Protein AF-0000000076603642 (afdb_homodimer)

Radius of gyration: 15.78 Å; Cα contacts (8 Å, |Δi|>4): 192; chains: 2; bounding box: 51×43×33 Å

Structure (mmCIF, N/CA/C/O backbone):
data_AF-0000000076603642-model_v1
#
loop_
_entity.id
_entity.type
_entity.pdbx_description
1 polymer 'HTH cro/C1-type domain-containing protein'
#
loop_
_atom_site.group_PDB
_atom_site.id
_atom_site.type_symbol
_atom_site.label_atom_id
_atom_site.label_alt_id
_atom_site.label_comp_id
_atom_site.label_asym_id
_atom_site.label_entity_id
_atom_site.label_seq_id
_atom_site.pdbx_PDB_ins_code
_atom_site.Cartn_x
_atom_site.Cartn_y
_atom_site.Cartn_z
_atom_site.occupancy
_atom_site.B_iso_or_equiv
_atom_site.auth_seq_id
_atom_site.auth_comp_id
_atom_site.auth_asym_id
_atom_site.auth_atom_id
_atom_site.pdbx_PDB_model_num
ATOM 1 N N . MET A 1 1 ? 13.219 11.914 -3.361 1 73.88 1 MET A N 1
ATOM 2 C CA . MET A 1 1 ? 12.398 10.914 -2.686 1 73.88 1 MET A CA 1
ATOM 3 C C . MET A 1 1 ? 12.227 9.672 -3.553 1 73.88 1 MET A C 1
ATOM 5 O O . MET A 1 1 ? 11.93 9.773 -4.742 1 73.88 1 MET A O 1
ATOM 9 N N . GLU A 1 2 ? 12.641 8.547 -2.984 1 86.38 2 GLU A N 1
ATOM 10 C CA . GLU A 1 2 ? 12.633 7.324 -3.773 1 86.38 2 GLU A CA 1
ATOM 11 C C . GLU A 1 2 ? 11.203 6.895 -4.113 1 86.38 2 GLU A C 1
ATOM 13 O O . GLU A 1 2 ? 10.289 7.055 -3.299 1 86.38 2 GLU A O 1
ATOM 18 N N . ASN A 1 3 ? 11.047 6.516 -5.344 1 94.81 3 ASN A N 1
ATOM 19 C CA . ASN A 1 3 ? 9.742 6.059 -5.801 1 94.81 3 ASN A CA 1
ATOM 20 C C . ASN A 1 3 ? 9.664 4.535 -5.852 1 94.81 3 ASN A C 1
ATOM 22 O O . ASN A 1 3 ? 10.688 3.859 -5.898 1 94.81 3 ASN A O 1
ATOM 26 N N . LEU A 1 4 ? 8.398 4.148 -5.781 1 97.69 4 LEU A N 1
ATOM 27 C CA . LEU A 1 4 ? 8.141 2.719 -5.863 1 97.69 4 LEU A CA 1
ATOM 28 C C . LEU A 1 4 ? 8.398 2.193 -7.27 1 97.69 4 LEU A C 1
ATOM 30 O O . LEU A 1 4 ? 7.773 2.639 -8.234 1 97.69 4 LEU A O 1
ATOM 34 N N . ASP A 1 5 ? 9.391 1.312 -7.438 1 97.88 5 ASP A N 1
ATOM 35 C CA . ASP A 1 5 ? 9.734 0.715 -8.727 1 97.88 5 ASP A CA 1
ATOM 36 C C . ASP A 1 5 ? 8.836 -0.477 -9.039 1 97.88 5 ASP A C 1
ATOM 38 O O . ASP A 1 5 ? 8.867 -1.488 -8.336 1 97.88 5 ASP A O 1
ATOM 42 N N . LYS A 1 6 ? 8.109 -0.382 -10.094 1 98.25 6 LYS A N 1
ATOM 43 C CA . LYS A 1 6 ? 7.086 -1.393 -10.359 1 98.25 6 LYS A CA 1
ATOM 44 C C . LYS A 1 6 ? 7.723 -2.754 -10.633 1 98.25 6 LYS A C 1
ATOM 46 O O . LYS A 1 6 ? 7.188 -3.785 -10.219 1 98.25 6 LYS A O 1
ATOM 51 N N . LYS A 1 7 ? 8.812 -2.781 -11.344 1 98.44 7 LYS A N 1
ATOM 52 C CA . LYS A 1 7 ? 9.461 -4.051 -11.656 1 98.44 7 LYS A CA 1
ATOM 53 C C . LYS A 1 7 ? 9.992 -4.727 -10.398 1 98.44 7 LYS A C 1
ATOM 55 O O . LYS A 1 7 ? 9.797 -5.93 -10.203 1 98.44 7 LYS A O 1
ATOM 60 N N . LEU A 1 8 ? 10.625 -3.951 -9.625 1 98.44 8 LEU A N 1
ATOM 61 C CA . LEU A 1 8 ? 11.18 -4.488 -8.391 1 98.44 8 LEU A CA 1
ATOM 62 C C . LEU A 1 8 ? 10.07 -4.953 -7.449 1 98.44 8 LEU A C 1
ATOM 64 O O . LEU A 1 8 ? 10.164 -6.027 -6.852 1 98.44 8 LEU A O 1
ATOM 68 N N . LEU A 1 9 ? 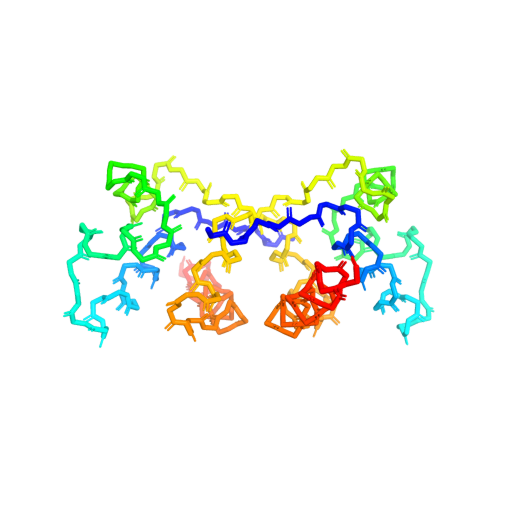9.039 -4.16 -7.285 1 98.75 9 LEU A N 1
ATOM 69 C CA . LEU A 1 9 ? 7.934 -4.562 -6.43 1 98.75 9 LEU A CA 1
ATOM 70 C C . LEU A 1 9 ? 7.281 -5.84 -6.949 1 98.75 9 LEU A C 1
ATOM 72 O O . LEU A 1 9 ? 6.953 -6.738 -6.168 1 98.75 9 LEU A O 1
ATOM 76 N N . GLY A 1 10 ? 7.051 -5.812 -8.219 1 98.81 10 GLY A N 1
ATOM 77 C CA . GLY A 1 10 ? 6.473 -7 -8.836 1 98.81 10 GLY A CA 1
ATOM 78 C C . GLY A 1 10 ? 7.262 -8.266 -8.547 1 98.81 10 GLY A C 1
ATOM 79 O O . GLY A 1 10 ? 6.684 -9.297 -8.219 1 98.81 10 GLY A O 1
ATOM 80 N N . LYS A 1 11 ? 8.562 -8.188 -8.656 1 98.75 11 LYS A N 1
ATOM 81 C CA . LYS A 1 11 ? 9.438 -9.32 -8.367 1 98.75 11 LYS A CA 1
ATOM 82 C C . LYS A 1 11 ? 9.297 -9.773 -6.922 1 98.75 11 LYS A C 1
ATOM 84 O O . LYS A 1 11 ? 9.289 -10.969 -6.637 1 98.75 11 LYS A O 1
ATOM 89 N N . LEU A 1 12 ? 9.227 -8.836 -6.055 1 98.81 12 LEU A N 1
ATOM 90 C CA . LEU A 1 12 ? 9.102 -9.156 -4.637 1 98.81 12 LEU A CA 1
ATOM 91 C C . LEU A 1 12 ? 7.762 -9.828 -4.344 1 98.81 12 LEU A C 1
ATOM 93 O O . LEU A 1 12 ? 7.695 -10.766 -3.543 1 98.81 12 LEU A O 1
ATOM 97 N N . ILE A 1 13 ? 6.727 -9.375 -4.957 1 98.88 13 ILE A N 1
ATOM 98 C CA . ILE A 1 13 ? 5.418 -9.992 -4.797 1 98.88 13 ILE A CA 1
ATOM 99 C C . ILE A 1 13 ? 5.457 -11.43 -5.312 1 98.88 13 ILE A C 1
ATOM 101 O O . ILE A 1 13 ? 4.949 -12.344 -4.656 1 98.88 13 ILE A O 1
ATOM 105 N N . ARG A 1 14 ? 6.051 -11.57 -6.438 1 98.81 14 ARG A N 1
ATOM 106 C CA . ARG A 1 14 ? 6.203 -12.906 -7 1 98.81 14 ARG A CA 1
ATOM 107 C C . ARG A 1 14 ? 6.953 -13.82 -6.043 1 98.81 14 ARG A C 1
ATOM 109 O O . ARG A 1 14 ? 6.559 -14.969 -5.836 1 98.81 14 ARG A O 1
ATOM 116 N N . LEU A 1 15 ? 8.016 -13.352 -5.52 1 98.75 15 LEU A N 1
ATOM 117 C CA . LEU A 1 15 ? 8.828 -14.133 -4.582 1 98.75 15 LEU A CA 1
ATOM 118 C C . LEU A 1 15 ? 7.996 -14.562 -3.379 1 98.75 15 LEU A C 1
ATOM 120 O O . LEU A 1 15 ? 8.094 -15.711 -2.932 1 98.75 15 LEU A O 1
ATOM 124 N N . ARG A 1 16 ? 7.188 -13.734 -2.826 1 98.62 16 ARG A N 1
ATOM 125 C CA . ARG A 1 16 ? 6.328 -14.07 -1.697 1 98.62 16 ARG A CA 1
ATOM 126 C C . ARG A 1 16 ? 5.297 -15.117 -2.09 1 98.62 16 ARG A C 1
ATOM 128 O O . ARG A 1 16 ? 5.004 -16.031 -1.312 1 98.62 16 ARG A O 1
ATOM 135 N N . ARG A 1 17 ? 4.727 -14.883 -3.232 1 98.56 17 ARG A N 1
ATOM 136 C CA . ARG A 1 17 ? 3.773 -15.875 -3.723 1 98.56 17 ARG A CA 1
ATOM 137 C C . ARG A 1 17 ? 4.41 -17.25 -3.789 1 98.56 17 ARG A C 1
ATOM 139 O O . ARG A 1 17 ? 3.811 -18.25 -3.363 1 98.56 17 ARG A O 1
ATOM 146 N N . MET A 1 18 ? 5.605 -17.25 -4.359 1 98.5 18 MET A N 1
ATOM 147 C CA . MET A 1 18 ? 6.328 -18.516 -4.504 1 98.5 18 MET A CA 1
ATOM 148 C C . MET A 1 18 ? 6.629 -19.125 -3.141 1 98.5 18 MET A C 1
ATOM 150 O O . MET A 1 18 ? 6.594 -20.344 -2.984 1 98.5 18 MET A O 1
ATOM 154 N N . GLU A 1 19 ? 6.941 -18.344 -2.172 1 98.12 19 GLU A N 1
ATOM 155 C CA . GLU A 1 19 ? 7.207 -18.812 -0.815 1 98.12 19 GLU A CA 1
ATOM 156 C C . GLU A 1 19 ? 5.969 -19.469 -0.204 1 98.12 19 GLU A C 1
ATOM 158 O O . GLU A 1 19 ? 6.078 -20.312 0.678 1 98.12 19 GLU A O 1
ATOM 163 N N . MET A 1 20 ? 4.852 -19.047 -0.67 1 97.56 20 MET A N 1
ATOM 164 C CA . MET A 1 20 ? 3.594 -19.609 -0.203 1 97.56 20 MET A CA 1
ATOM 165 C C . MET A 1 20 ? 3.256 -20.891 -0.969 1 97.56 20 MET A C 1
ATOM 167 O O . MET A 1 20 ? 2.256 -21.547 -0.679 1 97.56 20 MET A O 1
ATOM 171 N N . ASP A 1 21 ? 4.016 -21.156 -2.01 1 98.25 21 ASP A N 1
ATOM 172 C CA . ASP A 1 21 ? 3.9 -22.359 -2.818 1 98.25 21 ASP A CA 1
ATOM 173 C C . ASP A 1 21 ? 2.555 -22.406 -3.537 1 98.25 21 ASP A C 1
ATOM 175 O O . ASP A 1 21 ? 1.879 -23.438 -3.525 1 98.25 21 ASP A O 1
ATOM 179 N N . ILE A 1 22 ? 2.121 -21.297 -4.039 1 98.25 22 ILE A N 1
ATOM 180 C CA . ILE A 1 22 ? 0.878 -21.25 -4.801 1 98.25 22 ILE A CA 1
ATOM 181 C C . ILE A 1 22 ? 1.149 -20.688 -6.195 1 98.25 22 ILE A C 1
ATOM 183 O O . ILE A 1 22 ? 2.176 -20.047 -6.422 1 98.25 22 ILE A O 1
ATOM 187 N N . THR A 1 23 ? 0.229 -20.953 -7.094 1 98.31 23 THR A N 1
ATOM 188 C CA . THR A 1 23 ? 0.346 -20.469 -8.469 1 98.31 23 THR A CA 1
ATOM 189 C C . THR A 1 23 ? -0.186 -19.047 -8.586 1 98.31 23 THR A C 1
ATOM 191 O O . THR A 1 23 ? -0.818 -18.547 -7.656 1 98.31 23 THR A O 1
ATOM 194 N N . THR A 1 24 ? 0.141 -18.484 -9.695 1 98.56 24 THR A N 1
ATOM 195 C CA . THR A 1 24 ? -0.406 -17.156 -9.984 1 98.56 24 THR A CA 1
ATOM 196 C C . THR A 1 24 ? -1.932 -17.188 -9.961 1 98.56 24 THR A C 1
ATOM 198 O O . THR A 1 24 ? -2.566 -16.281 -9.406 1 98.56 24 THR A O 1
ATOM 201 N N . ASP A 1 25 ? -2.508 -18.25 -10.531 1 98.56 25 ASP A N 1
ATOM 202 C CA . ASP A 1 25 ? -3.961 -18.391 -10.578 1 98.56 25 ASP A CA 1
ATOM 203 C C . ASP A 1 25 ? -4.555 -18.484 -9.18 1 98.56 25 ASP A C 1
ATOM 205 O O . ASP A 1 25 ? -5.555 -17.828 -8.875 1 98.56 25 ASP A O 1
ATOM 209 N N . GLU A 1 26 ? -3.945 -19.25 -8.375 1 98.56 26 GLU A N 1
ATOM 210 C CA . GLU A 1 26 ? -4.406 -19.391 -7 1 98.56 26 GLU A CA 1
ATOM 211 C C . GLU A 1 26 ? -4.281 -18.078 -6.23 1 98.56 26 GLU A C 1
ATOM 213 O O . GLU A 1 26 ? -5.188 -17.703 -5.48 1 98.56 26 GLU A O 1
ATOM 218 N N . PHE A 1 27 ? -3.191 -17.469 -6.387 1 98.81 27 PHE A N 1
ATOM 219 C CA . PHE A 1 27 ? -2.947 -16.203 -5.719 1 9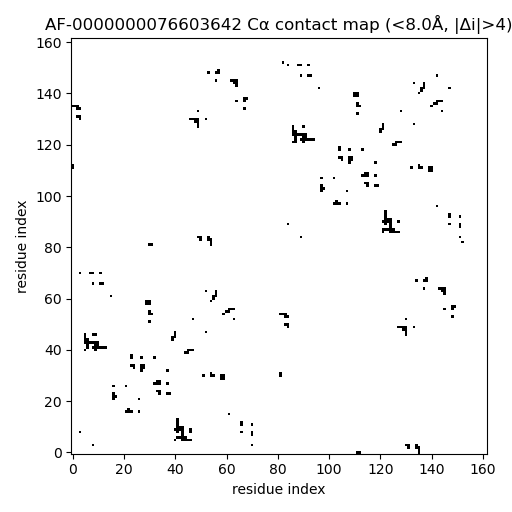8.81 27 PHE A CA 1
ATOM 220 C C . PHE A 1 27 ? -3.973 -15.156 -6.148 1 98.81 27 PHE A C 1
ATOM 222 O O . PHE A 1 27 ? -4.559 -14.469 -5.309 1 98.81 27 PHE A O 1
ATOM 229 N N . ALA A 1 28 ? -4.164 -15.016 -7.426 1 98.69 28 ALA A N 1
ATOM 230 C CA . ALA A 1 28 ? -5.129 -14.07 -7.984 1 98.69 28 ALA A CA 1
ATOM 231 C C . ALA A 1 28 ? -6.527 -14.328 -7.426 1 98.69 28 ALA A C 1
ATOM 233 O O . ALA A 1 28 ? -7.242 -13.383 -7.07 1 98.69 28 ALA A O 1
ATOM 234 N N . PHE A 1 29 ? -6.836 -15.555 -7.387 1 98.25 29 PHE A N 1
ATOM 235 C CA . PHE A 1 29 ? -8.125 -15.945 -6.824 1 98.25 29 PHE A CA 1
ATOM 236 C C . PHE A 1 29 ? -8.242 -15.484 -5.375 1 98.25 29 PHE A C 1
ATOM 238 O O . PHE A 1 29 ? -9.258 -14.906 -4.98 1 98.25 29 PHE A O 1
ATOM 245 N N . LYS A 1 30 ? -7.254 -15.695 -4.586 1 97.31 30 LYS A N 1
ATOM 246 C CA . LYS A 1 30 ? -7.254 -15.336 -3.172 1 97.31 30 LYS A CA 1
ATOM 247 C C . LYS A 1 30 ? -7.453 -13.836 -2.984 1 97.31 30 LYS A C 1
ATOM 249 O O . LYS A 1 30 ? -8.062 -13.398 -2.006 1 97.31 30 LYS A O 1
ATOM 254 N N . ILE A 1 31 ? -6.891 -13.117 -3.918 1 97.44 31 ILE A N 1
ATOM 255 C CA . ILE A 1 31 ? -6.938 -11.68 -3.686 1 97.44 31 ILE A CA 1
ATOM 256 C C . ILE A 1 31 ? -8.016 -11.047 -4.566 1 97.44 31 ILE A C 1
ATOM 258 O O . ILE A 1 31 ? -8.141 -9.828 -4.625 1 97.44 31 ILE A O 1
ATOM 262 N N . GLY A 1 32 ? -8.68 -11.781 -5.309 1 97.75 32 GLY A N 1
ATOM 263 C CA . GLY A 1 32 ? -9.891 -11.344 -5.992 1 97.75 32 GLY A CA 1
ATOM 264 C C . GLY A 1 32 ? -9.609 -10.547 -7.246 1 97.75 32 GLY A C 1
ATOM 265 O O . GLY A 1 32 ? -10.312 -9.57 -7.543 1 97.75 32 GLY A O 1
ATOM 266 N N . ILE A 1 33 ? -8.586 -10.891 -7.965 1 97.56 33 ILE A N 1
ATOM 267 C CA . ILE A 1 33 ? -8.312 -10.242 -9.242 1 97.56 33 ILE A CA 1
ATOM 268 C C . ILE A 1 33 ? -8.078 -11.297 -10.32 1 97.56 33 ILE A C 1
ATOM 270 O O . ILE A 1 33 ? -7.984 -12.484 -10.016 1 97.56 33 ILE A O 1
ATOM 274 N N . ASP A 1 34 ? -8.047 -10.773 -11.516 1 97.88 34 ASP A N 1
ATOM 275 C CA . ASP A 1 34 ? -7.793 -11.703 -12.609 1 97.88 34 ASP A CA 1
ATOM 276 C C . ASP A 1 34 ? -6.309 -12.047 -12.711 1 97.88 34 ASP A C 1
ATOM 278 O O . ASP A 1 34 ? -5.453 -11.195 -12.484 1 97.88 34 ASP A O 1
ATOM 282 N N . SER A 1 35 ? -6.043 -13.312 -13.141 1 98.25 35 SER A N 1
ATOM 283 C CA . SER A 1 35 ? -4.672 -13.812 -13.211 1 98.25 35 SER A CA 1
ATOM 284 C C . SER A 1 35 ? -3.822 -12.977 -14.164 1 98.25 35 SER A C 1
ATOM 286 O O . SER A 1 35 ? -2.625 -12.797 -13.938 1 98.25 35 SER A O 1
ATOM 288 N N . ASN A 1 36 ? -4.383 -12.492 -15.188 1 98.5 36 ASN A N 1
ATOM 289 C CA . ASN A 1 36 ? -3.643 -11.656 -16.125 1 98.5 36 ASN A CA 1
ATOM 290 C C . ASN A 1 36 ? -3.166 -10.359 -15.469 1 98.5 36 ASN A C 1
ATOM 292 O O . ASN A 1 36 ? -2.025 -9.945 -15.672 1 98.5 36 ASN A O 1
ATOM 296 N N . THR A 1 37 ? -4.055 -9.75 -14.727 1 98.5 37 THR A N 1
ATOM 297 C CA . THR A 1 37 ? -3.699 -8.539 -14 1 98.5 37 THR A CA 1
ATOM 298 C C . THR A 1 37 ? -2.557 -8.805 -13.023 1 98.5 37 THR A C 1
ATOM 300 O O . THR A 1 37 ? -1.61 -8.023 -12.938 1 98.5 37 THR A O 1
ATOM 303 N N . LEU A 1 38 ? -2.66 -9.93 -12.352 1 98.69 38 LEU A N 1
ATOM 304 C CA . LEU A 1 38 ? -1.602 -10.281 -11.414 1 98.69 38 LEU A CA 1
ATOM 305 C C . LEU A 1 38 ? -0.276 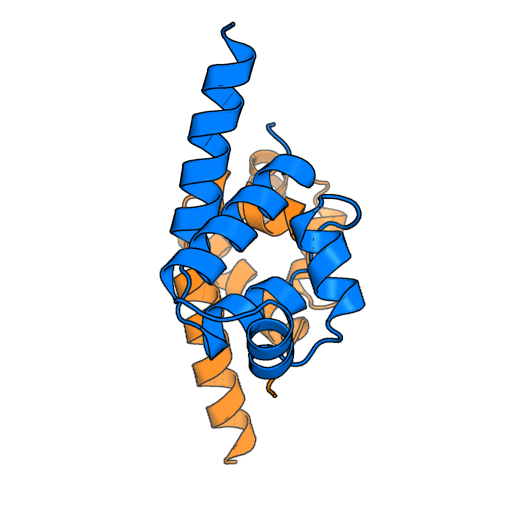-10.492 -12.133 1 98.69 38 LEU A C 1
ATOM 307 O O . LEU A 1 38 ? 0.769 -10.031 -11.672 1 98.69 38 LEU A O 1
ATOM 311 N N . ASN A 1 39 ? -0.338 -11.164 -13.195 1 98.75 39 ASN A N 1
ATOM 312 C CA . ASN A 1 39 ? 0.859 -11.398 -14 1 98.75 39 ASN A CA 1
ATOM 313 C C . ASN A 1 39 ? 1.521 -10.086 -14.406 1 98.75 39 ASN A C 1
ATOM 315 O O . ASN A 1 39 ? 2.742 -9.953 -14.32 1 98.75 39 ASN A O 1
ATOM 319 N N . ARG A 1 40 ? 0.724 -9.148 -14.844 1 98.81 40 ARG A N 1
ATOM 320 C CA . ARG A 1 40 ? 1.232 -7.848 -15.258 1 98.81 40 ARG A CA 1
ATOM 321 C C . ARG A 1 40 ? 1.869 -7.109 -14.086 1 98.81 40 ARG A C 1
ATOM 323 O O . ARG A 1 40 ? 2.869 -6.41 -14.25 1 98.81 40 ARG A O 1
ATOM 330 N N . ILE A 1 41 ? 1.329 -7.27 -12.969 1 98.75 41 ILE A N 1
ATOM 331 C CA . ILE A 1 41 ? 1.889 -6.676 -11.758 1 98.75 41 ILE A CA 1
ATOM 332 C C . ILE A 1 41 ? 3.232 -7.328 -11.438 1 98.75 41 ILE A C 1
ATOM 334 O O . ILE A 1 41 ? 4.234 -6.637 -11.242 1 98.75 41 ILE A O 1
ATOM 338 N N . GLU A 1 42 ? 3.232 -8.648 -11.461 1 98.81 42 GLU A N 1
ATOM 339 C CA . GLU A 1 42 ? 4.434 -9.383 -11.078 1 98.81 42 GLU A CA 1
ATOM 340 C C . GLU A 1 42 ? 5.566 -9.148 -12.078 1 98.81 42 GLU A C 1
ATOM 342 O O . GLU A 1 42 ? 6.742 -9.219 -11.719 1 98.81 42 GLU A O 1
ATOM 347 N N . ARG A 1 43 ? 5.188 -8.766 -13.25 1 98.5 43 ARG A N 1
ATOM 348 C CA . ARG A 1 43 ? 6.18 -8.539 -14.297 1 98.5 43 ARG A CA 1
ATOM 349 C C . ARG A 1 43 ? 6.574 -7.066 -14.359 1 98.5 43 ARG A C 1
ATOM 351 O O . ARG A 1 43 ? 7.391 -6.676 -15.195 1 98.5 43 ARG A O 1
ATOM 358 N N . GLY A 1 44 ? 5.934 -6.301 -13.633 1 98.5 44 GLY A N 1
ATOM 359 C CA . GLY A 1 44 ? 6.273 -4.887 -13.586 1 98.5 44 GLY A CA 1
ATOM 360 C C . GLY A 1 44 ? 5.625 -4.078 -14.695 1 98.5 44 GLY A C 1
ATOM 361 O O . GLY A 1 44 ? 6.109 -3.002 -15.047 1 98.5 44 GLY A O 1
ATOM 362 N N . VAL A 1 45 ? 4.66 -4.602 -15.281 1 98.5 45 VAL A N 1
ATOM 363 C CA . VAL A 1 45 ? 3.91 -3.867 -16.297 1 98.5 45 VAL A CA 1
ATOM 364 C C . VAL A 1 45 ? 2.998 -2.844 -15.625 1 98.5 45 VAL A C 1
ATOM 366 O O . VAL A 1 45 ? 2.896 -1.701 -16.078 1 98.5 45 VAL A O 1
ATOM 369 N N . HIS A 1 46 ? 2.336 -3.213 -14.516 1 97.5 46 HIS A N 1
ATOM 370 C CA . HIS A 1 46 ? 1.469 -2.338 -13.734 1 97.5 46 HIS A CA 1
ATOM 371 C C . HIS A 1 46 ? 1.907 -2.291 -12.273 1 97.5 46 HIS A C 1
ATOM 373 O O . HIS A 1 46 ? 2.303 -3.311 -11.703 1 97.5 46 HIS A O 1
ATOM 379 N N . LEU A 1 47 ? 1.813 -1.132 -11.75 1 98.19 47 LEU A N 1
ATOM 380 C CA . LEU A 1 47 ? 1.917 -0.992 -10.305 1 98.19 47 LEU A CA 1
ATOM 381 C C . LEU A 1 47 ? 0.582 -1.293 -9.633 1 98.19 47 LEU A C 1
ATOM 383 O O . LEU A 1 47 ? -0.461 -0.797 -10.062 1 98.19 47 LEU A O 1
ATOM 387 N N . PRO A 1 48 ? 0.575 -2.17 -8.672 1 98.62 48 PRO A N 1
ATOM 388 C CA . PRO A 1 48 ? -0.71 -2.389 -8 1 98.62 48 PRO A CA 1
ATOM 389 C C . PRO A 1 48 ? -1.255 -1.126 -7.34 1 98.62 48 PRO A C 1
ATOM 391 O O . PRO A 1 48 ? -0.485 -0.322 -6.809 1 98.62 48 PRO A O 1
ATOM 394 N N . GLU A 1 49 ? -2.49 -0.994 -7.379 1 97.56 49 GLU A N 1
ATOM 395 C CA . GLU A 1 49 ? -3.133 0.092 -6.645 1 97.56 49 GLU A CA 1
ATOM 396 C C . GLU A 1 49 ? -3.246 -0.239 -5.16 1 97.56 49 GLU A C 1
ATOM 398 O O . GLU A 1 49 ? -2.98 -1.37 -4.75 1 97.56 49 GLU A O 1
ATOM 403 N N . SER A 1 50 ? -3.668 0.7 -4.402 1 98.56 50 SER A N 1
ATOM 404 C CA . SER A 1 50 ? -3.795 0.539 -2.957 1 98.56 50 SER A CA 1
ATOM 405 C C . SER A 1 50 ? -4.75 -0.6 -2.611 1 98.56 50 SER A C 1
ATOM 407 O O . SER A 1 50 ? -4.5 -1.36 -1.673 1 98.56 50 SER A O 1
ATOM 409 N N . ASN A 1 51 ? -5.812 -0.692 -3.344 1 98.25 51 ASN A N 1
ATOM 410 C CA . ASN A 1 51 ? -6.781 -1.741 -3.051 1 98.25 51 ASN A CA 1
ATOM 411 C C . ASN A 1 51 ? -6.191 -3.131 -3.273 1 98.25 51 ASN A C 1
ATOM 413 O O . ASN A 1 51 ? -6.469 -4.059 -2.51 1 98.25 51 ASN A O 1
ATOM 417 N N . THR A 1 52 ? -5.43 -3.248 -4.301 1 98.38 52 THR A N 1
ATOM 418 C CA . THR A 1 52 ? -4.77 -4.523 -4.555 1 98.38 52 THR A CA 1
ATOM 419 C C . THR A 1 52 ? -3.781 -4.855 -3.443 1 98.38 52 THR A C 1
ATOM 421 O O . THR A 1 52 ? -3.74 -5.992 -2.961 1 98.38 52 THR A O 1
ATOM 424 N N . LEU A 1 53 ? -3.01 -3.904 -2.979 1 98.81 53 LEU A N 1
ATOM 425 C CA . LEU A 1 53 ? -2.092 -4.121 -1.867 1 98.81 53 LEU A CA 1
ATOM 426 C C . LEU A 1 53 ? -2.848 -4.531 -0.608 1 98.81 53 LEU A C 1
ATOM 428 O O . LEU A 1 53 ? -2.385 -5.387 0.147 1 98.81 53 LEU A O 1
ATOM 432 N N . TYR A 1 54 ? -3.973 -3.934 -0.431 1 98.81 54 TYR A N 1
ATOM 433 C CA . TYR A 1 54 ? -4.832 -4.254 0.703 1 98.81 54 TYR A CA 1
ATOM 434 C C . TYR A 1 54 ? -5.309 -5.699 0.638 1 98.81 54 TYR A C 1
ATOM 436 O O . TYR A 1 54 ? -5.23 -6.43 1.628 1 98.81 54 TYR A O 1
ATOM 444 N N . LYS A 1 55 ? -5.766 -6.082 -0.489 1 98.56 55 LYS A N 1
ATOM 445 C CA . LYS A 1 55 ? -6.25 -7.445 -0.67 1 98.56 55 LYS A CA 1
ATOM 446 C C . LYS A 1 55 ? -5.121 -8.461 -0.491 1 98.56 55 LYS A C 1
ATOM 448 O O . LYS A 1 55 ? -5.32 -9.516 0.106 1 98.56 55 LYS A O 1
ATOM 453 N N . ILE A 1 56 ? -3.951 -8.102 -1.01 1 98.56 56 ILE A N 1
ATOM 454 C CA . ILE A 1 56 ? -2.787 -8.961 -0.816 1 98.56 56 ILE A CA 1
ATOM 455 C C . ILE A 1 56 ? -2.504 -9.117 0.676 1 98.56 56 ILE A C 1
ATOM 457 O O . ILE A 1 56 ? -2.375 -10.242 1.175 1 98.56 56 ILE A O 1
ATOM 461 N N . ASN A 1 57 ? -2.455 -8.07 1.322 1 98.62 57 ASN A N 1
ATOM 462 C CA . ASN A 1 57 ? -2.182 -8.055 2.756 1 98.62 57 ASN A CA 1
ATOM 463 C C . ASN A 1 57 ? -3.223 -8.852 3.533 1 98.62 57 ASN A C 1
ATOM 465 O O . ASN A 1 57 ? -2.877 -9.75 4.301 1 98.62 57 ASN A O 1
ATOM 469 N N . GLN A 1 58 ? -4.496 -8.625 3.281 1 98.12 58 GLN A N 1
ATOM 470 C CA . GLN A 1 58 ? -5.594 -9.156 4.086 1 98.12 58 GLN A CA 1
ATOM 471 C C . GLN A 1 58 ? -5.816 -10.641 3.807 1 98.12 58 GLN A C 1
ATOM 473 O O . GLN A 1 58 ? -6.152 -11.406 4.711 1 98.12 58 GLN A O 1
ATOM 478 N N . ASN A 1 59 ? -5.543 -11 2.602 1 97.56 59 ASN A N 1
ATOM 479 C CA . ASN A 1 59 ? -5.992 -12.336 2.215 1 97.56 59 ASN A CA 1
ATOM 480 C C . ASN A 1 59 ? -4.836 -13.328 2.188 1 97.56 59 ASN A C 1
ATOM 482 O O . ASN A 1 59 ? -5.051 -14.539 2.061 1 97.56 59 ASN A O 1
ATOM 486 N N . THR A 1 60 ? -3.559 -12.828 2.301 1 97.62 60 THR A N 1
ATOM 487 C CA . THR A 1 60 ? -2.434 -13.75 2.189 1 97.62 60 THR A CA 1
ATOM 488 C C . THR A 1 60 ? -1.518 -13.633 3.404 1 97.62 60 THR A C 1
ATOM 490 O O . THR A 1 60 ? -0.65 -14.484 3.619 1 97.62 60 THR A O 1
ATOM 493 N N . GLY A 1 61 ? -1.602 -12.516 4.098 1 97 61 GLY A N 1
ATOM 494 C CA . GLY A 1 61 ? -0.735 -12.273 5.242 1 97 61 GLY A CA 1
ATOM 495 C C . GLY A 1 61 ? 0.599 -11.656 4.863 1 97 61 GLY A C 1
ATOM 496 O O . GLY A 1 61 ? 1.451 -11.43 5.723 1 97 61 GLY A O 1
ATOM 497 N N . ILE A 1 62 ? 0.791 -11.484 3.664 1 98.31 62 ILE A N 1
ATOM 498 C CA . ILE A 1 62 ? 2.002 -10.797 3.225 1 98.31 62 ILE A CA 1
ATOM 499 C C . ILE A 1 62 ? 2.062 -9.406 3.846 1 98.31 62 ILE A C 1
ATOM 501 O O . ILE A 1 62 ? 1.096 -8.641 3.77 1 98.31 62 ILE A O 1
ATOM 505 N N . SER A 1 63 ? 3.166 -9.133 4.48 1 98.81 63 SER A N 1
ATOM 506 C CA . SER A 1 63 ? 3.379 -7.836 5.113 1 98.81 63 SER A CA 1
ATOM 507 C C . SER A 1 63 ? 3.795 -6.785 4.09 1 98.81 63 SER A C 1
ATOM 509 O O . SER A 1 63 ? 4.82 -6.934 3.422 1 98.81 63 SER A O 1
ATOM 511 N N . ILE A 1 64 ? 3.053 -5.715 3.99 1 98.88 64 ILE A N 1
ATOM 512 C CA . ILE A 1 64 ? 3.375 -4.633 3.064 1 98.88 64 ILE A CA 1
ATOM 513 C C . ILE A 1 64 ? 4.578 -3.85 3.584 1 98.88 64 ILE A C 1
ATOM 515 O O . ILE A 1 64 ? 5.414 -3.389 2.803 1 98.88 64 ILE A O 1
ATOM 519 N N . ASP A 1 65 ? 4.684 -3.711 4.906 1 98.88 65 ASP A N 1
ATOM 520 C CA . ASP A 1 65 ? 5.848 -3.059 5.5 1 98.88 65 ASP A CA 1
ATOM 521 C C . ASP A 1 65 ? 7.137 -3.781 5.109 1 98.88 65 ASP A C 1
ATOM 523 O O . ASP A 1 65 ? 8.117 -3.145 4.719 1 98.88 65 ASP A O 1
ATOM 527 N N . ARG A 1 66 ? 7.062 -5.043 5.195 1 98.62 66 ARG A N 1
ATOM 528 C CA . ARG A 1 66 ? 8.242 -5.824 4.852 1 98.62 66 ARG A CA 1
ATOM 529 C C . ARG A 1 66 ? 8.57 -5.703 3.367 1 98.62 66 ARG A C 1
ATOM 531 O O . ARG A 1 66 ? 9.734 -5.555 2.992 1 98.62 66 ARG A O 1
ATOM 538 N N . LEU A 1 67 ? 7.566 -5.758 2.533 1 98.69 67 LEU A N 1
ATOM 539 C CA . LEU A 1 67 ? 7.75 -5.609 1.094 1 98.69 67 LEU A CA 1
ATOM 540 C C . LEU A 1 67 ? 8.414 -4.273 0.768 1 98.69 67 LEU A C 1
ATOM 542 O O . LEU A 1 67 ? 9.391 -4.227 0.012 1 98.69 67 LEU A O 1
ATOM 546 N N . PHE A 1 68 ? 7.906 -3.238 1.365 1 98.75 68 PHE A N 1
ATOM 547 C CA . PHE A 1 68 ? 8.422 -1.898 1.103 1 98.75 68 PHE A CA 1
ATOM 548 C C . PHE A 1 68 ? 9.852 -1.758 1.603 1 98.75 68 PHE A C 1
ATOM 550 O O . PHE A 1 68 ? 10.688 -1.133 0.944 1 98.75 68 PHE A O 1
ATOM 557 N N . ASN A 1 69 ? 10.109 -2.311 2.77 1 98.44 69 ASN A N 1
ATOM 558 C CA . ASN A 1 69 ? 11.461 -2.24 3.328 1 98.44 69 ASN A CA 1
ATOM 559 C C . ASN A 1 69 ? 12.469 -2.975 2.449 1 98.44 69 ASN A C 1
ATOM 561 O O . ASN A 1 69 ? 13.57 -2.473 2.211 1 98.44 69 ASN A O 1
ATOM 565 N N . GLU A 1 70 ? 12.102 -4.148 2.033 1 98.44 70 GLU A N 1
ATOM 566 C CA . GLU A 1 70 ? 12.977 -4.91 1.142 1 98.44 70 GLU A CA 1
ATOM 567 C C . GLU A 1 70 ? 13.203 -4.168 -0.172 1 98.44 70 GLU A C 1
ATOM 569 O O . GLU A 1 70 ? 14.32 -4.133 -0.684 1 98.44 70 GLU A O 1
ATOM 574 N N . HIS A 1 71 ? 12.164 -3.617 -0.698 1 98.25 71 HIS A N 1
ATOM 575 C CA . HIS A 1 71 ? 12.273 -2.807 -1.904 1 98.25 71 HIS A CA 1
ATOM 576 C C . HIS A 1 71 ? 13.297 -1.69 -1.723 1 98.25 71 HIS A C 1
ATOM 578 O O . HIS A 1 71 ? 14.164 -1.495 -2.574 1 98.25 71 HIS A O 1
ATOM 584 N N . SER A 1 72 ? 13.148 -0.928 -0.65 1 97.38 72 SER A N 1
ATOM 585 C CA . SER A 1 72 ? 14.023 0.209 -0.389 1 97.38 72 SER A CA 1
ATOM 586 C C . SER A 1 72 ? 15.477 -0.231 -0.281 1 97.38 72 SER A C 1
ATOM 588 O O . SER A 1 72 ? 16.375 0.422 -0.825 1 97.38 72 SER A O 1
ATOM 590 N N . LYS A 1 73 ? 15.672 -1.293 0.356 1 97.06 73 LYS A N 1
ATOM 591 C CA . LYS A 1 73 ? 17.016 -1.812 0.543 1 97.06 73 LYS A CA 1
ATOM 592 C C . LYS A 1 73 ? 17.656 -2.195 -0.792 1 97.06 73 LYS A C 1
ATOM 594 O O . LYS A 1 73 ? 18.812 -1.854 -1.061 1 97.06 73 LYS A O 1
ATOM 599 N N . LEU A 1 74 ? 16.938 -2.912 -1.583 1 96.5 74 LEU A N 1
ATOM 600 C CA . LEU A 1 74 ? 17.438 -3.404 -2.861 1 96.5 74 LEU A CA 1
ATOM 601 C C . LEU A 1 74 ? 17.625 -2.256 -3.846 1 96.5 74 LEU A C 1
ATOM 603 O O . LEU A 1 74 ? 18.562 -2.27 -4.645 1 96.5 74 LEU A O 1
ATOM 607 N N . ALA A 1 75 ? 16.734 -1.278 -3.809 1 94.5 75 ALA A N 1
ATOM 608 C CA . ALA A 1 75 ? 16.828 -0.124 -4.699 1 94.5 75 ALA A CA 1
ATOM 609 C C . ALA A 1 75 ? 18.062 0.709 -4.391 1 94.5 75 ALA A C 1
ATOM 611 O O . ALA A 1 75 ? 18.688 1.281 -5.293 1 94.5 75 ALA A O 1
ATOM 612 N N . ASN A 1 76 ? 18.359 0.882 -3.176 1 90.44 76 ASN A N 1
ATOM 613 C CA . ASN A 1 76 ? 19.516 1.666 -2.758 1 90.44 76 ASN A CA 1
ATOM 614 C C . ASN A 1 76 ? 20.828 0.933 -3.045 1 90.44 76 ASN A C 1
ATOM 616 O O . ASN A 1 76 ? 21.875 1.561 -3.182 1 90.44 76 ASN A O 1
ATOM 620 N N . GLU A 1 77 ? 20.719 -0.292 -2.967 1 86.69 77 GLU A N 1
ATOM 621 C CA . GLU A 1 77 ? 21.906 -1.074 -3.332 1 86.69 77 GLU A CA 1
ATOM 622 C C . GLU A 1 77 ? 22.188 -0.983 -4.828 1 86.69 77 GLU A C 1
ATOM 624 O O . GLU A 1 77 ? 23.344 -1.01 -5.25 1 86.69 77 GLU A O 1
ATOM 629 N N . ASN A 1 78 ? 21.156 -0.985 -5.535 1 71.5 78 ASN A N 1
ATOM 630 C CA . ASN A 1 78 ? 21.328 -0.861 -6.977 1 71.5 78 ASN A CA 1
ATOM 631 C C . ASN A 1 78 ? 21.797 0.54 -7.367 1 71.5 78 ASN A C 1
ATOM 633 O O . ASN A 1 78 ? 22.422 0.723 -8.414 1 71.5 78 ASN A O 1
ATOM 637 N N . LYS A 1 79 ? 21.391 1.614 -6.605 1 68.62 79 LYS A N 1
ATOM 638 C CA . LYS A 1 79 ? 21.875 2.967 -6.883 1 68.62 79 LYS A CA 1
ATOM 639 C C . LYS A 1 79 ? 23.359 3.092 -6.582 1 68.62 79 LYS A C 1
ATOM 641 O O . LYS A 1 79 ? 24.047 3.939 -7.16 1 68.62 79 LYS A O 1
ATOM 646 N N . GLY A 1 80 ? 23.922 2.561 -5.59 1 57.41 80 GLY A N 1
ATOM 647 C CA . GLY A 1 80 ? 25.344 2.623 -5.309 1 57.41 80 GLY A CA 1
ATOM 648 C C . GLY A 1 80 ? 26.188 1.926 -6.355 1 57.41 80 GLY A C 1
ATOM 649 O O . GLY A 1 80 ? 27.422 2.014 -6.328 1 57.41 80 GLY A O 1
ATOM 650 N N . ASP A 1 81 ? 25.625 0.902 -7.078 1 38.28 81 ASP A N 1
ATOM 651 C CA . ASP A 1 81 ? 26.594 0.46 -8.062 1 38.28 81 ASP A CA 1
ATOM 652 C C . ASP A 1 81 ? 26.562 1.34 -9.312 1 38.28 81 ASP A C 1
ATOM 654 O O . ASP A 1 81 ? 25.484 1.736 -9.766 1 38.28 81 ASP A O 1
ATOM 658 N N . MET B 1 1 ? -15.211 -9.969 -1.126 1 71.81 1 MET B N 1
ATOM 659 C CA . MET B 1 1 ? -13.883 -9.5 -0.733 1 71.81 1 MET B CA 1
ATOM 660 C C . MET B 1 1 ? -13.914 -8.016 -0.382 1 71.81 1 MET B C 1
ATOM 662 O O . MET B 1 1 ? -14.461 -7.207 -1.13 1 71.81 1 MET B O 1
ATOM 666 N N . GLU B 1 2 ? -13.5 -7.727 0.832 1 84.94 2 GLU B N 1
ATOM 667 C CA . GLU B 1 2 ? -13.609 -6.352 1.302 1 84.94 2 GLU B CA 1
ATOM 668 C C . GLU B 1 2 ? -12.656 -5.434 0.539 1 84.94 2 GLU B C 1
ATOM 670 O O . GLU B 1 2 ? -11.539 -5.832 0.198 1 84.94 2 GLU B O 1
ATOM 675 N N . ASN B 1 3 ? -13.195 -4.32 0.18 1 94.56 3 ASN B N 1
ATOM 676 C CA . ASN B 1 3 ? -12.398 -3.336 -0.545 1 94.56 3 ASN B CA 1
ATOM 677 C C . ASN B 1 3 ? -11.938 -2.207 0.37 1 94.56 3 ASN B C 1
ATOM 679 O O . ASN B 1 3 ? -12.516 -1.985 1.434 1 94.56 3 ASN B O 1
ATOM 683 N N . LEU B 1 4 ? -10.867 -1.639 -0.133 1 97.62 4 LEU B N 1
ATOM 684 C CA . LEU B 1 4 ? -10.305 -0.508 0.597 1 97.62 4 LEU B CA 1
ATOM 685 C C . LEU B 1 4 ? -11.211 0.713 0.49 1 97.62 4 LEU B C 1
ATOM 687 O O . LEU B 1 4 ? -11.453 1.22 -0.608 1 97.62 4 LEU B O 1
ATOM 691 N N . ASP B 1 5 ? -11.789 1.157 1.604 1 97.88 5 ASP B N 1
ATOM 692 C CA . ASP B 1 5 ? -12.672 2.322 1.646 1 97.88 5 ASP B CA 1
ATOM 693 C C . ASP B 1 5 ? -11.867 3.615 1.732 1 97.88 5 ASP B C 1
ATOM 695 O O . ASP B 1 5 ? -11.164 3.852 2.717 1 97.88 5 ASP B O 1
ATOM 699 N N . LYS B 1 6 ? -12.016 4.449 0.764 1 98.25 6 LYS B N 1
ATOM 700 C CA . LYS B 1 6 ? -11.148 5.621 0.678 1 98.25 6 LYS B CA 1
ATOM 701 C C . LYS B 1 6 ? -11.391 6.574 1.844 1 98.25 6 LYS B C 1
ATOM 703 O O . LYS B 1 6 ? -10.453 7.172 2.371 1 98.25 6 LYS B O 1
ATOM 708 N N . LYS B 1 7 ? -12.625 6.75 2.223 1 98.44 7 LYS B N 1
ATOM 709 C CA . LYS B 1 7 ? -12.938 7.668 3.316 1 98.44 7 LYS B CA 1
ATOM 710 C C . LYS B 1 7 ? -12.359 7.164 4.637 1 98.44 7 LYS B C 1
ATOM 712 O O . LYS B 1 7 ? -11.758 7.934 5.387 1 98.44 7 LYS B O 1
ATOM 717 N N . LEU B 1 8 ? -12.57 5.93 4.863 1 98.44 8 LEU B N 1
ATOM 718 C CA . LEU B 1 8 ? -12.062 5.344 6.098 1 98.44 8 LEU B CA 1
ATOM 719 C C . LEU B 1 8 ? -10.539 5.363 6.125 1 98.44 8 LEU B C 1
ATOM 721 O O . LEU B 1 8 ? -9.938 5.699 7.148 1 98.44 8 LEU B O 1
ATOM 725 N N . LEU B 1 9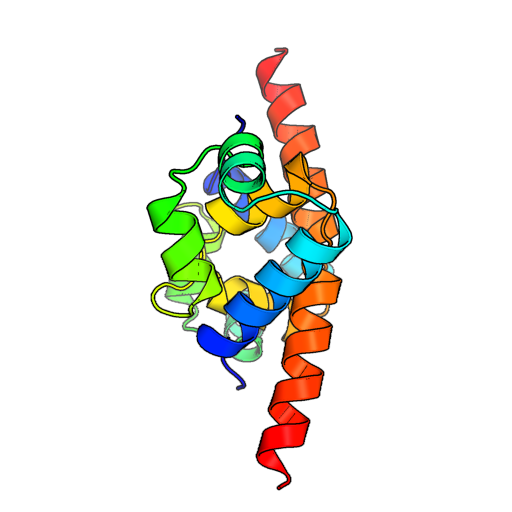 ? -9.898 4.992 5.035 1 98.75 9 LEU B N 1
ATOM 726 C CA . LEU B 1 9 ? -8.438 5.023 4.992 1 98.75 9 LEU B CA 1
ATOM 727 C C . LEU B 1 9 ? -7.918 6.441 5.199 1 98.75 9 LEU B C 1
ATOM 729 O O . LEU B 1 9 ? -6.941 6.652 5.926 1 98.75 9 LEU B O 1
ATOM 733 N N . GLY B 1 10 ? -8.547 7.32 4.492 1 98.81 10 GLY B N 1
ATOM 734 C CA . GLY B 1 10 ? -8.164 8.719 4.645 1 98.81 10 GLY B CA 1
ATOM 735 C C . GLY B 1 10 ? -8.211 9.195 6.086 1 98.81 10 GLY B C 1
ATOM 736 O O . GLY B 1 10 ? -7.285 9.867 6.551 1 98.81 10 GLY B O 1
ATOM 737 N N . LYS B 1 11 ? -9.266 8.852 6.785 1 98.75 11 LYS B N 1
ATOM 738 C CA . LYS B 1 11 ? -9.414 9.211 8.195 1 98.75 11 LYS B CA 1
ATOM 739 C C . LYS B 1 11 ? -8.281 8.617 9.031 1 98.75 11 LYS B C 1
ATOM 741 O O . LYS B 1 11 ? -7.77 9.273 9.938 1 98.75 11 LYS B O 1
ATOM 746 N N . LEU B 1 12 ? -7.965 7.41 8.75 1 98.81 12 LEU B N 1
ATOM 747 C CA . LEU B 1 12 ? -6.906 6.738 9.5 1 98.81 12 LEU B CA 1
ATOM 748 C C . LEU B 1 12 ? -5.555 7.395 9.242 1 98.81 12 LEU B C 1
ATOM 750 O O . LEU B 1 12 ? -4.746 7.543 10.164 1 98.81 12 LEU B O 1
ATOM 754 N N . ILE B 1 13 ? -5.301 7.766 8.039 1 98.88 13 ILE B N 1
ATOM 755 C CA . ILE B 1 13 ? -4.062 8.461 7.703 1 98.88 13 ILE B CA 1
ATOM 756 C C . ILE B 1 13 ? -4.004 9.797 8.445 1 98.88 13 ILE B C 1
ATOM 758 O O . ILE B 1 13 ? -2.969 10.148 9.016 1 98.88 13 ILE B O 1
ATOM 762 N N . ARG B 1 14 ? -5.09 10.469 8.422 1 98.81 14 ARG B N 1
ATOM 763 C CA . ARG B 1 14 ? -5.168 11.734 9.141 1 98.81 14 ARG B CA 1
ATOM 764 C C . ARG B 1 14 ? -4.875 11.539 10.625 1 98.81 14 ARG B C 1
ATOM 766 O O . ARG B 1 14 ? -4.125 12.312 11.227 1 98.81 14 ARG B O 1
ATOM 773 N N . LEU B 1 15 ? -5.465 10.562 11.203 1 98.75 15 LEU B N 1
ATOM 774 C CA . LEU B 1 15 ? -5.262 10.266 12.617 1 98.75 15 LEU B CA 1
ATOM 775 C C . LEU B 1 15 ? -3.787 10.008 12.914 1 98.75 15 LEU B C 1
ATOM 777 O O . LEU B 1 15 ? -3.26 10.492 13.914 1 98.75 15 LEU B O 1
ATOM 781 N N . ARG B 1 16 ? -3.098 9.289 12.109 1 98.62 16 ARG B N 1
ATOM 782 C CA . ARG B 1 16 ? -1.675 9.023 12.289 1 98.62 16 ARG B CA 1
ATOM 783 C C . ARG B 1 16 ? -0.855 10.305 12.172 1 98.62 16 ARG B C 1
ATOM 785 O O . ARG B 1 16 ? 0.096 10.508 12.922 1 98.62 16 ARG B O 1
ATOM 792 N N . ARG B 1 17 ? -1.209 11.055 11.172 1 98.56 17 ARG B N 1
ATOM 793 C CA . ARG B 1 17 ? -0.528 12.336 11.023 1 98.56 17 ARG B CA 1
ATOM 794 C C . ARG B 1 17 ? -0.643 13.172 12.289 1 98.56 17 ARG B C 1
ATOM 796 O O . ARG B 1 17 ? 0.344 13.75 12.758 1 98.56 17 ARG B O 1
ATOM 803 N N . MET B 1 18 ? -1.873 13.211 12.773 1 98.5 18 MET B N 1
ATOM 804 C CA . MET B 1 18 ? -2.137 13.984 13.977 1 98.5 18 MET B CA 1
ATOM 805 C C . MET B 1 18 ? -1.347 13.438 15.164 1 98.5 18 MET B C 1
ATOM 807 O O . MET B 1 18 ? -0.877 14.203 16 1 98.5 18 MET B O 1
ATOM 811 N N . GLU B 1 19 ? -1.197 12.164 15.273 1 98.19 19 GLU B N 1
ATOM 812 C CA . GLU B 1 19 ? -0.422 11.531 16.328 1 98.19 19 GLU B CA 1
ATOM 813 C C . GLU B 1 19 ? 1.048 11.93 16.25 1 98.19 19 GLU B C 1
ATOM 815 O O . GLU B 1 19 ? 1.75 11.93 17.266 1 98.19 19 GLU B O 1
ATOM 820 N N . MET B 1 20 ? 1.451 12.258 15.102 1 97.62 20 MET B N 1
ATOM 821 C CA . MET B 1 20 ? 2.826 12.711 14.906 1 97.62 20 MET B CA 1
ATOM 822 C C . MET B 1 20 ? 2.959 14.195 15.195 1 97.62 20 MET B C 1
ATOM 824 O O . MET B 1 20 ? 4.059 14.75 15.141 1 97.62 20 MET B O 1
ATOM 828 N N . ASP B 1 21 ? 1.836 14.852 15.391 1 98.25 21 ASP B N 1
ATOM 829 C CA . ASP B 1 21 ? 1.763 16.266 15.766 1 98.25 21 ASP B CA 1
ATOM 830 C C . ASP B 1 21 ? 2.324 17.156 14.656 1 98.25 21 ASP B C 1
ATOM 832 O O . ASP B 1 21 ? 3.121 18.047 14.922 1 98.25 21 ASP B O 1
ATOM 836 N N . ILE B 1 22 ? 2.012 16.844 13.438 1 98.25 22 ILE B N 1
ATOM 837 C CA . ILE B 1 22 ? 2.441 17.641 12.305 1 98.25 22 ILE B CA 1
ATOM 838 C C . ILE B 1 22 ? 1.225 18.094 11.5 1 98.25 22 ILE B C 1
ATOM 840 O O . ILE B 1 22 ? 0.147 17.5 11.609 1 98.25 22 ILE B O 1
ATOM 844 N N . THR B 1 23 ? 1.422 19.125 10.703 1 98.31 23 THR B N 1
ATOM 845 C CA . THR B 1 23 ? 0.356 19.656 9.859 1 98.31 23 THR B CA 1
ATOM 846 C C . THR B 1 23 ? 0.274 18.875 8.547 1 98.31 23 THR B C 1
ATOM 848 O O . THR B 1 23 ? 1.167 18.094 8.227 1 98.31 23 THR B O 1
ATOM 851 N N . THR B 1 24 ? -0.819 19.109 7.891 1 98.56 24 THR B N 1
ATOM 852 C CA . THR B 1 24 ? -0.964 18.531 6.562 1 98.56 24 THR B CA 1
ATOM 853 C C . THR B 1 24 ? 0.18 18.969 5.652 1 98.56 24 THR B C 1
ATOM 855 O O . THR B 1 24 ? 0.735 18.156 4.91 1 98.56 24 THR B O 1
ATOM 858 N N . ASP B 1 25 ? 0.55 20.25 5.746 1 98.56 25 ASP B N 1
ATOM 859 C CA . ASP B 1 25 ? 1.622 20.797 4.914 1 98.56 25 ASP B CA 1
ATOM 860 C C . ASP B 1 25 ? 2.951 20.109 5.219 1 98.56 25 ASP B C 1
ATOM 862 O O . ASP B 1 25 ? 3.686 19.734 4.305 1 98.56 25 ASP B O 1
ATOM 866 N N . GLU B 1 26 ? 3.215 19.938 6.441 1 98.56 26 GLU B N 1
ATOM 867 C CA . GLU B 1 26 ? 4.445 19.266 6.855 1 98.56 26 GLU B CA 1
ATOM 868 C C . GLU B 1 26 ? 4.461 17.812 6.406 1 98.56 26 GLU B C 1
ATOM 870 O O . GLU B 1 26 ? 5.48 17.312 5.93 1 98.56 26 GLU B O 1
ATOM 875 N N . PHE B 1 27 ? 3.4 17.172 6.605 1 98.81 27 PHE B N 1
ATOM 876 C CA . PHE B 1 27 ? 3.275 15.773 6.211 1 98.81 27 PHE B CA 1
ATOM 877 C C . PHE B 1 27 ? 3.471 15.617 4.707 1 98.81 27 PHE B C 1
ATOM 879 O O . PHE B 1 27 ? 4.227 14.75 4.262 1 98.81 27 PHE B O 1
ATOM 886 N N . ALA B 1 28 ? 2.77 16.406 3.939 1 98.62 28 ALA B N 1
ATOM 887 C CA . ALA B 1 28 ? 2.869 16.375 2.482 1 98.62 28 ALA B CA 1
ATOM 888 C C . ALA B 1 28 ? 4.312 16.594 2.029 1 98.62 28 ALA B C 1
ATOM 890 O O . ALA B 1 28 ? 4.789 15.891 1.129 1 98.62 28 ALA B O 1
ATOM 891 N N . PHE B 1 29 ? 4.91 17.516 2.656 1 98.19 29 PHE B N 1
ATOM 892 C CA . PHE B 1 29 ? 6.312 17.781 2.357 1 98.19 29 PHE B CA 1
ATOM 893 C C . PHE B 1 29 ? 7.168 16.547 2.621 1 98.19 29 PHE B C 1
ATOM 895 O O . PHE B 1 29 ? 8 16.172 1.792 1 98.19 29 PHE B O 1
ATOM 902 N N . LYS B 1 30 ? 6.98 15.906 3.707 1 97.38 30 LYS B N 1
ATOM 903 C CA . LYS B 1 30 ? 7.754 14.727 4.094 1 97.38 30 LYS B CA 1
ATOM 904 C C . LYS B 1 30 ? 7.594 13.609 3.068 1 97.38 30 LYS B C 1
ATOM 906 O O . LYS B 1 30 ? 8.531 12.836 2.834 1 97.38 30 LYS B O 1
ATOM 911 N N . ILE B 1 31 ? 6.402 13.562 2.545 1 97.5 31 ILE B N 1
ATOM 912 C CA . ILE B 1 31 ? 6.18 12.414 1.673 1 97.5 31 ILE B CA 1
ATOM 913 C C . ILE B 1 31 ? 6.254 12.852 0.212 1 97.5 31 ILE B C 1
ATOM 915 O O . ILE B 1 31 ? 5.961 12.07 -0.694 1 97.5 31 ILE B O 1
ATOM 919 N N . GLY B 1 32 ? 6.492 14.047 -0.041 1 97.81 32 GLY B N 1
ATOM 920 C CA . GLY B 1 32 ? 6.836 14.531 -1.37 1 97.81 32 GLY B CA 1
ATOM 921 C C . GLY B 1 32 ? 5.625 14.711 -2.268 1 97.81 32 GLY B C 1
ATOM 922 O O . GLY B 1 32 ? 5.684 14.414 -3.465 1 97.81 32 GLY B O 1
ATOM 923 N N . ILE B 1 33 ? 4.523 15.141 -1.724 1 97.62 33 ILE B N 1
ATOM 924 C CA . ILE B 1 33 ? 3.352 15.445 -2.537 1 97.62 33 ILE B CA 1
ATOM 925 C C . ILE B 1 33 ? 2.812 16.828 -2.172 1 97.62 33 ILE B C 1
ATOM 927 O O . ILE B 1 33 ? 3.271 17.438 -1.208 1 97.62 33 ILE B O 1
ATOM 931 N N . ASP B 1 34 ? 1.884 17.219 -3.01 1 97.88 34 ASP B N 1
ATOM 932 C CA . ASP B 1 34 ? 1.286 18.531 -2.725 1 97.88 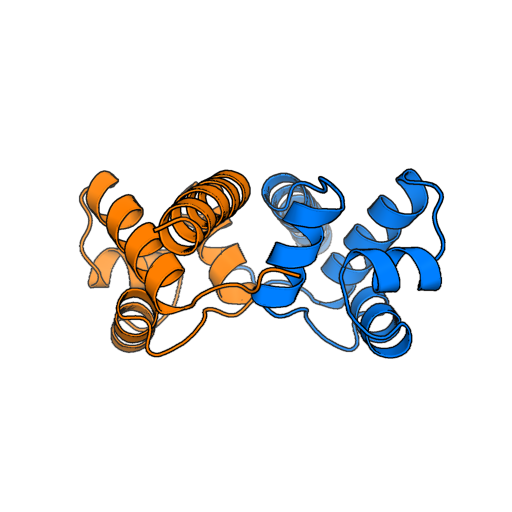34 ASP B CA 1
ATOM 933 C C . ASP B 1 34 ? 0.23 18.406 -1.627 1 97.88 34 ASP B C 1
ATOM 935 O O . ASP B 1 34 ? -0.496 17.422 -1.555 1 97.88 34 ASP B O 1
ATOM 939 N N . SER B 1 35 ? 0.127 19.5 -0.821 1 98.25 35 SER B N 1
ATOM 940 C CA . SER B 1 35 ? -0.777 19.5 0.324 1 98.25 35 SER B CA 1
ATOM 941 C C . SER B 1 35 ? -2.225 19.312 -0.112 1 98.25 35 SER B C 1
ATOM 943 O O . SER B 1 35 ? -3.016 18.688 0.607 1 98.25 35 SER B O 1
ATOM 945 N N . ASN B 1 36 ? -2.572 19.797 -1.222 1 98.5 36 ASN B N 1
ATOM 946 C CA . ASN B 1 36 ? -3.932 19.625 -1.722 1 98.5 36 ASN B CA 1
ATOM 947 C C . ASN B 1 36 ? -4.242 18.156 -1.991 1 98.5 36 ASN B C 1
ATOM 949 O O . ASN B 1 36 ? -5.32 17.672 -1.65 1 98.5 36 ASN B O 1
ATOM 953 N N . THR B 1 37 ? -3.312 17.484 -2.613 1 98.5 37 THR B N 1
ATOM 954 C CA . THR B 1 37 ? -3.461 16.047 -2.871 1 98.5 37 THR B CA 1
ATOM 955 C C . THR B 1 37 ? -3.625 15.281 -1.565 1 98.5 37 THR B C 1
ATOM 957 O O . THR B 1 37 ? -4.488 14.406 -1.458 1 98.5 37 THR B O 1
ATOM 960 N N . LEU B 1 38 ? -2.822 15.656 -0.601 1 98.75 38 LEU B N 1
ATOM 961 C CA . LEU B 1 38 ? -2.918 14.984 0.691 1 98.75 38 LEU B CA 1
ATOM 962 C C . LEU B 1 38 ? -4.281 15.234 1.33 1 98.75 38 LEU B C 1
ATOM 964 O O . LEU B 1 38 ? -4.895 14.305 1.87 1 98.75 38 LEU B O 1
ATOM 968 N N . ASN B 1 39 ? -4.699 16.422 1.28 1 98.69 39 ASN B N 1
ATOM 969 C CA . ASN B 1 39 ? -6.008 16.766 1.823 1 98.69 39 ASN B CA 1
ATOM 970 C C . ASN B 1 39 ? -7.117 15.938 1.193 1 98.69 39 ASN B C 1
ATOM 972 O O . ASN B 1 39 ? -8 15.438 1.895 1 98.69 39 ASN B O 1
ATOM 976 N N . ARG B 1 40 ? -7.059 15.797 -0.1 1 98.81 40 ARG B N 1
ATOM 977 C CA . ARG B 1 40 ? -8.055 15.008 -0.82 1 98.81 40 ARG B CA 1
ATOM 978 C C . ARG B 1 40 ? -8 13.539 -0.398 1 98.81 40 ARG B C 1
ATOM 980 O O . ARG B 1 40 ? -9.039 12.883 -0.313 1 98.81 40 ARG B O 1
ATOM 987 N N . ILE B 1 41 ? -6.875 13.062 -0.147 1 98.75 41 ILE B N 1
ATOM 988 C CA . ILE B 1 41 ? -6.703 11.695 0.333 1 98.75 41 ILE B CA 1
ATOM 989 C C . ILE B 1 41 ? -7.309 11.562 1.729 1 98.75 41 ILE B C 1
ATOM 991 O O . ILE B 1 41 ? -8.117 10.664 1.977 1 98.75 41 ILE B O 1
ATOM 995 N N . GLU B 1 42 ? -6.949 12.508 2.584 1 98.81 42 GLU B N 1
ATOM 996 C CA . GLU B 1 42 ? -7.387 12.43 3.975 1 98.81 42 GLU B CA 1
ATOM 997 C C . GLU B 1 42 ? -8.898 12.602 4.09 1 98.81 42 GLU B C 1
ATOM 999 O O . GLU B 1 42 ? -9.516 12.086 5.016 1 98.81 42 GLU B O 1
ATOM 1004 N N . ARG B 1 43 ? -9.461 13.211 3.09 1 98.5 43 ARG B N 1
ATOM 1005 C CA . ARG B 1 43 ? -10.898 13.461 3.094 1 98.5 43 ARG B CA 1
ATOM 1006 C C . ARG B 1 43 ? -11.641 12.359 2.348 1 98.5 43 ARG B C 1
ATOM 1008 O O . ARG B 1 43 ? -12.867 12.398 2.234 1 98.5 43 ARG B O 1
ATOM 1015 N N . GLY B 1 44 ? -10.945 11.531 1.766 1 98.5 44 GLY B N 1
ATOM 1016 C CA . GLY B 1 44 ? -11.562 10.414 1.069 1 98.5 44 GLY B CA 1
ATOM 1017 C C . GLY B 1 44 ? -11.992 10.758 -0.343 1 98.5 44 GLY B C 1
ATOM 1018 O O . GLY B 1 44 ? -12.867 10.094 -0.908 1 98.5 44 GLY B O 1
ATOM 1019 N N . VAL B 1 45 ? -11.5 11.789 -0.849 1 98.44 45 VAL B N 1
ATOM 1020 C CA . VAL B 1 45 ? -11.781 12.148 -2.234 1 98.44 45 VAL B CA 1
ATOM 1021 C C . VAL B 1 45 ? -10.984 11.25 -3.176 1 98.44 45 VAL B C 1
ATOM 1023 O O . VAL B 1 45 ? -11.516 10.773 -4.184 1 98.44 45 VAL B O 1
ATOM 1026 N N . HIS B 1 46 ? -9.719 10.969 -2.863 1 97.44 46 HIS B N 1
ATOM 1027 C CA . HIS B 1 46 ? -8.844 10.086 -3.631 1 97.44 46 HIS B CA 1
ATOM 1028 C C . HIS B 1 46 ? -8.281 8.969 -2.758 1 97.44 46 HIS B C 1
ATOM 1030 O O . HIS B 1 46 ? -7.938 9.203 -1.596 1 97.44 46 HIS B O 1
ATOM 1036 N N . LEU B 1 47 ? -8.203 7.844 -3.355 1 98.19 47 LEU B N 1
ATOM 1037 C CA . LEU B 1 47 ? -7.434 6.762 -2.752 1 98.19 47 LEU B CA 1
ATOM 1038 C C . LEU B 1 47 ? -5.953 6.902 -3.086 1 98.19 47 LEU B C 1
ATOM 1040 O O . LEU B 1 47 ? -5.59 7.129 -4.242 1 98.19 47 LEU B O 1
ATOM 1044 N N . PRO B 1 48 ? -5.102 6.891 -2.096 1 98.62 48 PRO B N 1
ATOM 1045 C CA . PRO B 1 48 ? -3.686 6.969 -2.457 1 98.62 48 PRO B CA 1
ATOM 1046 C C . PRO B 1 48 ? -3.234 5.797 -3.326 1 98.62 48 PRO B C 1
ATOM 1048 O O . PRO B 1 48 ? -3.697 4.668 -3.139 1 98.62 48 PRO B O 1
ATOM 1051 N N . GLU B 1 49 ? -2.393 6.07 -4.195 1 97.62 49 GLU B N 1
ATOM 1052 C CA . GLU B 1 49 ? -1.775 5.008 -4.98 1 97.62 49 GLU B CA 1
ATOM 1053 C C . GLU B 1 49 ? -0.676 4.305 -4.191 1 97.62 49 GLU B C 1
ATOM 1055 O O . GLU B 1 49 ? -0.297 4.754 -3.107 1 97.62 49 GLU B O 1
ATOM 1060 N N . SER B 1 50 ? -0.166 3.26 -4.734 1 98.56 50 SER B N 1
ATOM 1061 C CA . SER B 1 50 ? 0.867 2.465 -4.078 1 98.56 50 SER B CA 1
ATOM 1062 C C . SER B 1 50 ? 2.102 3.307 -3.771 1 98.56 50 SER B C 1
ATOM 1064 O O . SER B 1 50 ? 2.715 3.16 -2.713 1 98.56 50 SER B O 1
ATOM 1066 N N . ASN B 1 51 ? 2.455 4.156 -4.695 1 98.31 51 ASN B N 1
ATOM 1067 C CA . ASN B 1 51 ? 3.645 4.977 -4.484 1 98.31 51 ASN B CA 1
ATOM 1068 C C . ASN B 1 51 ? 3.465 5.93 -3.307 1 98.31 51 ASN B C 1
ATOM 1070 O O . ASN B 1 51 ? 4.402 6.16 -2.541 1 98.31 5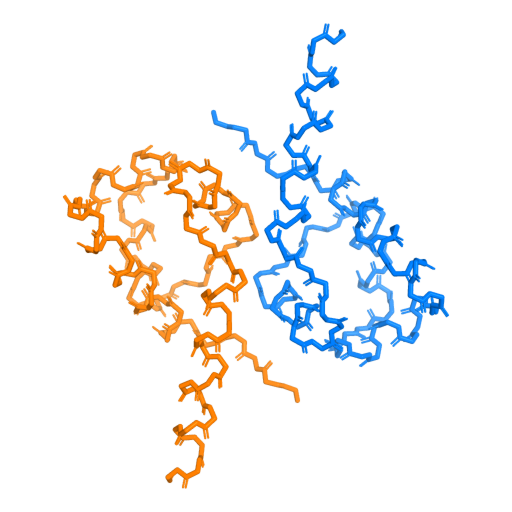1 ASN B O 1
ATOM 1074 N N . THR B 1 52 ? 2.293 6.473 -3.197 1 98.44 52 THR B N 1
ATOM 1075 C CA . THR B 1 52 ? 2.012 7.352 -2.066 1 98.44 52 THR B CA 1
ATOM 1076 C C . THR B 1 52 ? 2.066 6.574 -0.753 1 98.44 52 THR B C 1
ATOM 1078 O O . THR B 1 52 ? 2.652 7.043 0.226 1 98.44 52 THR B O 1
ATOM 1081 N N . LEU B 1 53 ? 1.523 5.387 -0.704 1 98.81 53 LEU B N 1
ATOM 1082 C CA . LEU B 1 53 ? 1.594 4.551 0.49 1 98.81 53 LEU B CA 1
ATOM 1083 C C . LEU B 1 53 ? 3.041 4.227 0.842 1 98.81 53 LEU B C 1
ATOM 1085 O O . LEU B 1 53 ? 3.408 4.203 2.02 1 98.81 53 LEU B O 1
ATOM 1089 N N . TYR B 1 54 ? 3.822 3.998 -0.167 1 98.81 54 TYR B N 1
ATOM 1090 C CA . TYR B 1 54 ? 5.242 3.723 0.006 1 98.81 54 TYR B CA 1
ATOM 1091 C C . TYR B 1 54 ? 5.957 4.918 0.629 1 98.81 54 TYR B C 1
ATOM 1093 O O . TYR B 1 54 ? 6.719 4.762 1.588 1 98.81 54 TYR B O 1
ATOM 1101 N N . LYS B 1 55 ? 5.695 6.059 0.113 1 98.62 55 LYS B N 1
ATOM 1102 C CA . LYS B 1 55 ? 6.324 7.273 0.627 1 98.62 55 LYS B CA 1
ATOM 1103 C C . LYS B 1 55 ? 5.891 7.551 2.064 1 98.62 55 LYS B C 1
ATOM 1105 O O . LYS B 1 55 ? 6.703 7.961 2.895 1 98.62 55 LYS B O 1
ATOM 1110 N N . ILE B 1 56 ? 4.613 7.305 2.326 1 98.56 56 ILE B N 1
ATOM 1111 C CA . ILE B 1 56 ? 4.121 7.453 3.691 1 98.56 56 ILE B CA 1
ATOM 1112 C C . ILE B 1 56 ? 4.879 6.504 4.617 1 98.56 56 ILE B C 1
ATOM 1114 O O . ILE B 1 56 ? 5.414 6.926 5.645 1 98.56 56 ILE B O 1
ATOM 1118 N N . ASN B 1 57 ? 4.953 5.332 4.238 1 98.62 57 ASN B N 1
ATOM 1119 C CA . ASN B 1 57 ? 5.633 4.305 5.023 1 98.62 57 ASN B CA 1
ATOM 1120 C C . ASN B 1 57 ? 7.102 4.648 5.242 1 98.62 57 ASN B C 1
ATOM 1122 O O . ASN B 1 57 ? 7.574 4.68 6.379 1 98.62 57 ASN B O 1
ATOM 1126 N N . GLN B 1 58 ? 7.816 5.012 4.203 1 98.19 58 GLN B N 1
ATOM 1127 C CA . GLN B 1 58 ? 9.266 5.168 4.227 1 98.19 58 GLN B CA 1
ATOM 1128 C C . GLN B 1 58 ? 9.664 6.457 4.941 1 98.19 58 GLN B C 1
ATOM 1130 O O . GLN B 1 58 ? 10.688 6.496 5.629 1 98.19 58 GLN B O 1
ATOM 1135 N N . ASN B 1 59 ? 8.82 7.426 4.836 1 97.62 59 ASN B N 1
ATOM 1136 C CA . ASN B 1 59 ? 9.281 8.742 5.266 1 97.62 59 ASN B CA 1
ATOM 1137 C C . ASN B 1 59 ? 8.688 9.125 6.617 1 97.62 59 ASN B C 1
ATOM 1139 O O . ASN B 1 59 ? 9.094 10.125 7.215 1 97.62 59 ASN B O 1
ATOM 1143 N N . THR B 1 60 ? 7.684 8.352 7.121 1 97.69 60 THR B N 1
ATOM 1144 C CA . THR B 1 60 ? 7.043 8.742 8.375 1 97.69 60 THR B CA 1
ATOM 1145 C C . THR B 1 60 ? 7.098 7.609 9.391 1 97.69 60 THR B C 1
ATOM 1147 O O . THR B 1 60 ? 6.836 7.82 10.578 1 97.69 60 THR B O 1
ATOM 1150 N N . GLY B 1 61 ? 7.277 6.391 8.906 1 97.06 61 GLY B N 1
ATOM 1151 C CA . GLY B 1 61 ? 7.285 5.234 9.789 1 97.06 61 GLY B CA 1
ATOM 1152 C C . GLY B 1 61 ? 5.898 4.664 10.039 1 97.06 61 GLY B C 1
ATOM 1153 O O . GLY B 1 61 ? 5.746 3.697 10.789 1 97.06 61 GLY B O 1
ATOM 1154 N N . ILE B 1 62 ? 4.973 5.254 9.516 1 98.38 62 ILE B N 1
ATOM 1155 C CA . ILE B 1 62 ? 3.621 4.715 9.617 1 98.38 62 ILE B CA 1
ATOM 1156 C C . ILE B 1 62 ? 3.574 3.316 9.008 1 98.38 62 ILE B C 1
ATOM 1158 O O . ILE B 1 62 ? 4.016 3.111 7.875 1 98.38 62 ILE B O 1
ATOM 1162 N N . SER B 1 63 ? 3.09 2.4 9.789 1 98.81 63 SER B N 1
ATOM 1163 C CA . SER B 1 63 ? 2.959 1.019 9.344 1 98.81 63 SER B CA 1
ATOM 1164 C C . SER B 1 63 ? 1.722 0.834 8.469 1 98.81 63 SER B C 1
ATOM 1166 O O . SER B 1 63 ? 0.599 1.08 8.914 1 98.81 63 SER B O 1
ATOM 1168 N N . ILE B 1 64 ? 1.904 0.354 7.266 1 98.88 64 ILE B N 1
ATOM 1169 C CA . I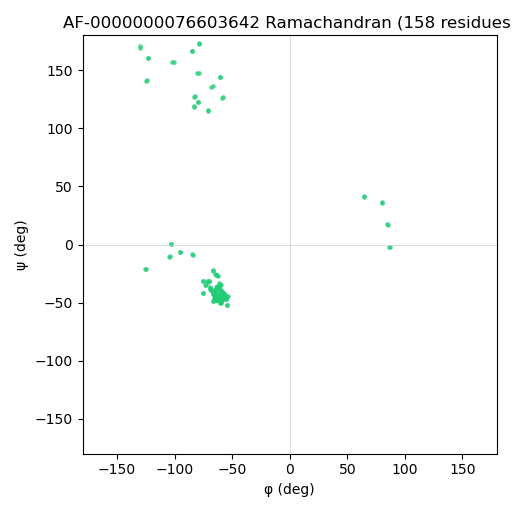LE B 1 64 ? 0.789 0.117 6.355 1 98.88 64 ILE B CA 1
ATOM 1170 C C . ILE B 1 64 ? 0.004 -1.112 6.809 1 98.88 64 ILE B C 1
ATOM 1172 O O . ILE B 1 64 ? -1.222 -1.154 6.684 1 98.88 64 ILE B O 1
ATOM 1176 N N . ASP B 1 65 ? 0.699 -2.10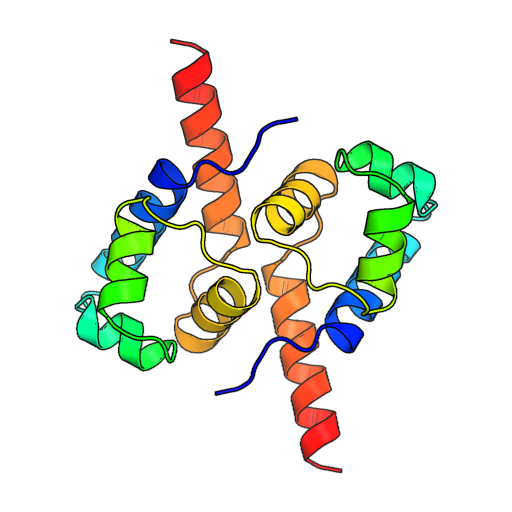5 7.352 1 98.88 65 ASP B N 1
ATOM 1177 C CA . ASP B 1 65 ? 0.022 -3.277 7.898 1 98.88 65 ASP B CA 1
ATOM 1178 C C . ASP B 1 65 ? -0.957 -2.881 9 1 98.88 65 ASP B C 1
ATOM 1180 O O . ASP B 1 65 ? -2.1 -3.344 9.023 1 98.88 65 ASP B O 1
ATOM 1184 N N . ARG B 1 66 ? -0.487 -2.043 9.82 1 98.62 66 ARG B N 1
ATOM 1185 C CA . ARG B 1 66 ? -1.343 -1.605 10.922 1 98.62 66 ARG B CA 1
ATOM 1186 C C . ARG B 1 66 ? -2.529 -0.799 10.398 1 98.62 66 ARG B C 1
ATOM 1188 O O . ARG B 1 66 ? -3.658 -0.979 10.867 1 98.62 66 ARG B O 1
ATOM 1195 N N . LEU B 1 67 ? -2.281 0.063 9.461 1 98.69 67 LEU B N 1
ATOM 1196 C CA . LEU B 1 67 ? -3.344 0.859 8.859 1 98.69 67 LEU B CA 1
ATOM 1197 C C . LEU B 1 67 ? -4.414 -0.039 8.25 1 98.69 67 LEU B C 1
ATOM 1199 O O . LEU B 1 67 ? -5.609 0.161 8.484 1 98.69 67 LEU B O 1
ATOM 1203 N N . PHE B 1 68 ? -3.977 -1.011 7.508 1 98.69 68 PHE B N 1
ATOM 1204 C CA . PHE B 1 68 ? -4.898 -1.915 6.832 1 98.69 68 PHE B CA 1
ATOM 1205 C C . PHE B 1 68 ? -5.68 -2.746 7.84 1 98.69 68 PHE B C 1
ATOM 1207 O O . PHE B 1 68 ? -6.879 -2.982 7.66 1 98.69 68 PHE B O 1
ATOM 1214 N N . ASN B 1 69 ? -5.008 -3.205 8.867 1 98.38 69 ASN B N 1
ATOM 1215 C CA . ASN B 1 69 ? -5.672 -3.998 9.898 1 98.38 69 ASN B CA 1
ATOM 1216 C C . ASN B 1 69 ? -6.746 -3.191 10.625 1 98.38 69 ASN B C 1
ATOM 1218 O O . ASN B 1 69 ? -7.844 -3.693 10.867 1 98.38 69 ASN B O 1
ATOM 1222 N N . GLU B 1 70 ? -6.402 -2.002 10.992 1 98.44 70 GLU B N 1
ATOM 1223 C CA . GLU B 1 70 ? -7.375 -1.128 11.641 1 98.44 70 GLU B CA 1
ATOM 1224 C C . GLU B 1 70 ? -8.562 -0.852 10.719 1 98.44 70 GLU B C 1
ATOM 1226 O O . GLU B 1 70 ? -9.711 -0.858 11.164 1 98.44 70 GLU B O 1
ATOM 1231 N N . HIS B 1 71 ? -8.273 -0.586 9.484 1 98.25 71 HIS B N 1
ATOM 1232 C CA . HIS B 1 71 ? -9.328 -0.39 8.5 1 98.25 71 HIS B CA 1
ATOM 1233 C C . HIS B 1 71 ? -10.289 -1.575 8.477 1 98.25 71 HIS B C 1
ATOM 1235 O O . HIS B 1 71 ? -11.508 -1.394 8.516 1 98.25 71 HIS B O 1
ATOM 1241 N N . SER B 1 72 ? -9.719 -2.777 8.344 1 97.31 72 SER B N 1
ATOM 1242 C CA . SER B 1 72 ? -10.531 -3.99 8.258 1 97.31 72 SER B CA 1
ATOM 1243 C C . SER B 1 72 ? -11.406 -4.156 9.492 1 97.31 72 SER B C 1
ATOM 1245 O O . SER B 1 72 ? -12.586 -4.504 9.383 1 97.31 72 SER B O 1
ATOM 1247 N N . LYS B 1 73 ? -10.859 -3.889 10.594 1 97 73 LYS B N 1
ATOM 1248 C CA . LYS B 1 73 ? -11.586 -4.023 11.852 1 97 73 LYS B CA 1
ATOM 1249 C C . LYS B 1 73 ? -12.766 -3.053 11.906 1 97 73 LYS B C 1
ATOM 1251 O O . LYS B 1 73 ? -13.875 -3.436 12.281 1 97 73 LYS B O 1
ATOM 1256 N N . LEU B 1 74 ? -12.531 -1.836 11.586 1 96.38 74 LEU B N 1
ATOM 1257 C CA . LEU B 1 74 ? -13.547 -0.793 11.656 1 96.38 74 LEU B CA 1
ATOM 1258 C C . LEU B 1 74 ? -14.617 -1.006 10.602 1 96.38 74 LEU B C 1
ATOM 1260 O O . LEU B 1 74 ? -15.797 -0.738 10.844 1 96.38 74 LEU B O 1
ATOM 1264 N N . ALA B 1 75 ? -14.211 -1.467 9.43 1 94.38 75 ALA B N 1
ATOM 1265 C CA . ALA B 1 75 ? -15.156 -1.721 8.352 1 94.38 75 ALA B CA 1
ATOM 1266 C C . ALA B 1 75 ? -16.109 -2.857 8.711 1 94.38 75 ALA B C 1
ATOM 1268 O O . ALA B 1 75 ? -17.281 -2.84 8.32 1 94.38 75 ALA B O 1
ATOM 1269 N N . ASN B 1 76 ? -15.633 -3.852 9.281 1 90.19 76 ASN B N 1
ATOM 1270 C CA . ASN B 1 76 ? -16.438 -5 9.664 1 90.19 76 ASN B CA 1
ATOM 1271 C C . ASN B 1 76 ? -17.375 -4.664 10.828 1 90.19 76 ASN B C 1
ATOM 1273 O O . ASN B 1 76 ? -18.406 -5.312 11.008 1 90.19 76 ASN B O 1
ATOM 1277 N N . GLU B 1 77 ? -16.906 -3.828 11.602 1 86.44 77 GLU B N 1
ATOM 1278 C CA . GLU B 1 77 ? -17.781 -3.369 12.688 1 86.44 77 GLU B CA 1
ATOM 1279 C C . GLU B 1 77 ? -18.938 -2.537 12.141 1 86.44 77 GLU B C 1
ATOM 1281 O O . GLU B 1 77 ? -20.031 -2.562 12.695 1 86.44 77 GLU B O 1
ATOM 1286 N N . ASN B 1 78 ? -18.625 -1.776 11.195 1 71.12 78 ASN B N 1
ATOM 1287 C CA . ASN B 1 78 ? -19.672 -0.969 10.594 1 71.12 78 ASN B CA 1
ATOM 1288 C C . ASN B 1 78 ? -20.656 -1.828 9.805 1 71.12 78 ASN B C 1
ATOM 1290 O O . ASN B 1 78 ? -21.812 -1.441 9.609 1 71.12 78 ASN B O 1
ATOM 1294 N N . LYS B 1 79 ? -20.188 -2.959 9.203 1 68.31 79 LYS B N 1
ATOM 1295 C CA . LYS B 1 79 ? -21.094 -3.865 8.5 1 68.31 79 LYS B CA 1
ATOM 1296 C C . LYS B 1 79 ? -22.031 -4.566 9.477 1 68.31 79 LYS B C 1
ATOM 1298 O O . LYS B 1 79 ? -23.125 -4.977 9.102 1 68.31 79 LYS B O 1
ATOM 1303 N N . GLY B 1 80 ? -21.688 -4.996 10.625 1 56.75 80 GLY B N 1
ATOM 1304 C CA . GLY B 1 80 ? -22.578 -5.621 11.594 1 56.75 80 GLY B CA 1
ATOM 1305 C C . GLY B 1 80 ? -23.641 -4.684 12.109 1 56.75 80 GLY B C 1
ATOM 1306 O O . GLY B 1 80 ? -24.547 -5.105 12.836 1 56.75 80 GLY B O 1
ATOM 1307 N N . ASP B 1 81 ? -23.406 -3.314 12.102 1 38.25 81 ASP B N 1
ATOM 1308 C CA . ASP B 1 81 ? -24.594 -2.627 12.57 1 38.25 81 ASP B CA 1
ATOM 1309 C C . ASP B 1 81 ? -25.594 -2.426 11.438 1 38.25 81 ASP B C 1
ATOM 1311 O O . ASP B 1 81 ? -25.203 -2.109 10.305 1 38.25 81 ASP B O 1
#

InterPro domains:
  IPR001387 Cro/C1-type, helix-turn-helix domain [PF01381] (13-67)
  IPR001387 Cro/C1-type, helix-turn-helix domain [PS50943] (13-67)
  IPR001387 Cro/C1-type, helix-turn-helix domain [SM00530] (12-67)
  IPR001387 Cro/C1-type, helix-turn-helix domain [cd00093] (10-67)
  IPR010982 Lambda repressor-like, DNA-binding domain superfamily [G3DSA:1.10.260.40] (2-73)
  IPR010982 Lambda repressor-like, DNA-binding domain superfamily [SSF47413] (4-70)

Secondary structure (DSSP, 8-state):
-----HHHHHHHHHHHHHHTT--HHHHHHHHTS-HHHHHHHHTTSSPPPHHHHHHHHHHH---HHHHHHHHHHHHHHHH--/-----HHHHHHHHHHHHHHTT--HHHHHHHHTS-HHHHHHHHTTSSPPPHHHHHHHHHHH---HHHHHHHHHHHHHHHH--

pLDDT: mean 95.55, std 9.54, range [38.25, 98.88]

Nearest PDB structures (foldseek):
  3f52-assembly1_E  TM=8.794E-01  e=8.349E-04  Corynebacterium glutamicum
  3f52-assembly1_A  TM=8.851E-01  e=9.346E-04  Corynebacterium glutamicum
  3f51-assembly1_A  TM=8.135E-01  e=1.311E-03  Corynebacterium glutamicum
  4i6u-assembly1_A  TM=8.347E-01  e=1.738E-03  Enterobacter sp. RFL1396
  3fya-assembly1_A  TM=8.350E-01  e=1.945E-03  Enterobacter sp. RFL1396

Sequence (162 aa):
MENLDKKLLGKLIRLRRMEMDITTDEFAFKIGIDSNTLNRIERGVHLPESNTLYKINQNTGISIDRLFNEHSKLANENKGDMENLDKKLLGKLIRLRRMEMDITTDEFAFKIGIDSNTLNRIERGVHLPESNTLYKINQNTGISIDRLFNEHSKLANENKGD

Foldseek 3Di:
DDDDQQQLLLCLLVVVCVVVVDDLCVLCVQLVHHSVVNVCSNRSVDPDDPSSVVSNCVRPVDDPVVSVVVRVVVVVVVVVD/DDDDQQQLLLCLLVVVCVVVVDDLCVLCVQLVHHSVVNVCSNRSVDPDDPSSVVSNCPRPVDDPVVSVVVRVVVVVVVVVD

Solvent-accessible surface area (backbone atoms only — not comparable to full-atom values): 8748 Å² total; per-residue (Å²): 130,86,71,73,51,34,47,62,50,12,45,52,51,45,52,54,42,51,74,68,70,51,49,65,61,56,49,17,56,60,45,70,47,54,45,66,59,46,50,34,22,36,66,27,75,36,66,60,43,42,49,53,53,47,25,41,31,74,60,69,64,52,52,55,51,57,51,52,50,52,49,53,53,54,51,52,53,56,65,72,99,131,86,72,73,51,35,45,62,52,12,44,52,52,45,51,52,40,50,74,67,70,52,50,66,59,55,49,17,54,61,44,70,48,55,45,66,61,48,50,33,22,37,67,28,73,37,67,61,43,41,50,52,52,47,26,42,30,74,60,69,64,52,53,54,51,56,52,52,50,51,47,53,54,54,53,53,55,57,65,74,99

Organism: NCBI:txid33932